Protein AF-A0A368FPK4-F1 (afdb_monomer_lite)

Structure (mmCIF, N/CA/C/O backbone):
data_AF-A0A368FPK4-F1
#
_entry.id   AF-A0A368FPK4-F1
#
loop_
_atom_site.group_PDB
_atom_site.id
_atom_site.type_symbol
_atom_site.label_atom_id
_atom_site.label_alt_id
_atom_site.label_comp_id
_atom_site.label_asym_id
_atom_site.label_entity_id
_atom_site.label_seq_id
_atom_site.pdbx_PDB_ins_code
_atom_site.Cartn_x
_atom_site.Cartn_y
_atom_site.Cartn_z
_atom_site.occupancy
_atom_site.B_iso_or_equiv
_atom_site.auth_seq_id
_atom_site.auth_comp_id
_atom_site.auth_asym_id
_atom_site.auth_atom_id
_atom_site.pdbx_PDB_model_num
ATOM 1 N N . MET A 1 1 ? -4.388 1.915 7.477 1.00 51.34 1 MET A N 1
ATOM 2 C CA . MET A 1 1 ? -3.302 2.923 7.405 1.00 51.34 1 MET A CA 1
ATOM 3 C C . MET A 1 1 ? -2.134 2.304 6.657 1.00 51.34 1 MET A C 1
ATOM 5 O O . MET A 1 1 ? -1.912 1.114 6.833 1.00 51.34 1 MET A O 1
ATOM 9 N N . ILE A 1 2 ? -1.460 3.068 5.798 1.00 57.09 2 ILE A N 1
ATOM 10 C CA . ILE A 1 2 ? -0.333 2.589 4.990 1.00 57.09 2 ILE A CA 1
ATOM 11 C C . ILE A 1 2 ? 0.951 3.228 5.520 1.00 57.09 2 ILE A C 1
ATOM 13 O O . ILE A 1 2 ? 1.007 4.451 5.613 1.00 57.09 2 ILE A O 1
ATOM 17 N N . PHE A 1 3 ? 1.954 2.410 5.843 1.00 56.66 3 PHE A N 1
ATOM 18 C CA . PHE A 1 3 ? 3.355 2.843 5.940 1.00 56.66 3 PHE A CA 1
ATOM 19 C C . PHE A 1 3 ? 4.108 2.311 4.723 1.00 56.66 3 PHE A C 1
ATOM 21 O O . PHE A 1 3 ? 3.848 1.177 4.307 1.00 56.66 3 PHE A O 1
ATOM 28 N N . GLN A 1 4 ? 4.971 3.137 4.139 1.00 57.56 4 GLN A N 1
ATOM 29 C CA . GLN A 1 4 ? 5.665 2.843 2.888 1.00 57.56 4 GLN A CA 1
ATOM 30 C C . GLN A 1 4 ? 7.162 2.729 3.126 1.00 57.56 4 GLN A C 1
ATOM 32 O O . GLN A 1 4 ? 7.757 3.647 3.682 1.00 57.56 4 GLN A O 1
ATOM 37 N N . ASP A 1 5 ? 7.737 1.632 2.643 1.00 56.56 5 ASP A N 1
ATOM 38 C CA . ASP A 1 5 ? 9.176 1.472 2.482 1.00 56.56 5 ASP A CA 1
ATOM 39 C C . ASP A 1 5 ? 9.460 1.306 0.984 1.00 56.56 5 ASP A C 1
ATOM 41 O O . ASP A 1 5 ? 8.885 0.429 0.324 1.00 56.56 5 ASP A O 1
ATOM 45 N N . LEU A 1 6 ? 10.342 2.143 0.435 1.00 54.75 6 LEU A N 1
ATOM 46 C CA . LEU A 1 6 ? 10.824 1.988 -0.934 1.00 54.75 6 LEU A CA 1
ATOM 47 C C . LEU A 1 6 ? 11.859 0.857 -0.965 1.00 54.75 6 LEU A C 1
ATOM 49 O O . LEU A 1 6 ? 12.880 0.934 -0.283 1.00 54.75 6 LEU A O 1
ATOM 53 N N . ILE A 1 7 ? 11.618 -0.194 -1.752 1.00 58.53 7 ILE A N 1
ATOM 54 C CA . ILE A 1 7 ? 12.565 -1.305 -1.893 1.00 58.53 7 ILE A CA 1
ATOM 55 C C . ILE A 1 7 ? 13.019 -1.387 -3.348 1.00 58.53 7 ILE A C 1
ATOM 57 O O . ILE A 1 7 ? 12.234 -1.683 -4.245 1.00 58.53 7 ILE A O 1
ATOM 61 N N . SER A 1 8 ? 14.311 -1.161 -3.587 1.00 51.44 8 SER A N 1
ATOM 62 C CA . SER A 1 8 ? 14.927 -1.377 -4.898 1.00 51.44 8 SER A CA 1
ATOM 63 C C . SER A 1 8 ? 15.444 -2.811 -4.996 1.00 51.44 8 SER A C 1
ATOM 65 O O . SER A 1 8 ? 16.265 -3.239 -4.184 1.00 51.44 8 SER A O 1
ATOM 67 N N . PHE A 1 9 ? 14.967 -3.575 -5.983 1.00 51.12 9 PHE A N 1
ATOM 68 C CA . PHE A 1 9 ? 15.468 -4.920 -6.262 1.00 51.12 9 PHE A CA 1
ATOM 69 C C . PHE A 1 9 ? 15.830 -5.056 -7.743 1.00 51.12 9 PHE A C 1
ATOM 71 O O . PHE A 1 9 ? 14.969 -4.979 -8.619 1.00 51.12 9 PHE A O 1
ATOM 78 N N . ARG A 1 10 ? 17.121 -5.287 -8.029 1.00 49.62 10 ARG A N 1
ATOM 79 C CA . ARG A 1 10 ? 17.674 -5.440 -9.393 1.00 49.62 10 ARG A CA 1
ATOM 80 C C . ARG A 1 10 ? 17.2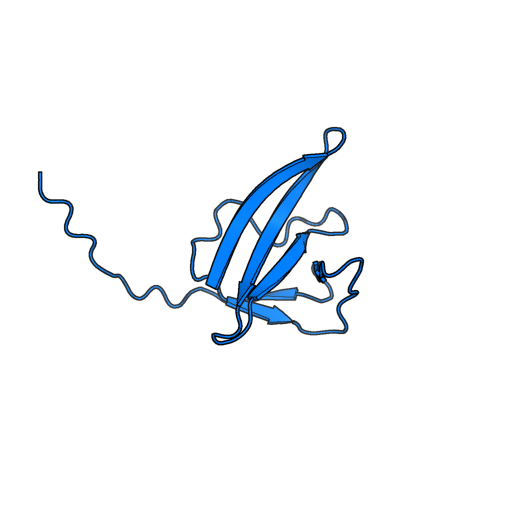93 -4.294 -10.349 1.00 49.62 10 ARG A C 1
ATOM 82 O O . ARG A 1 10 ? 16.856 -4.545 -11.469 1.00 49.62 10 ARG A O 1
ATOM 89 N N . GLY A 1 11 ? 17.415 -3.046 -9.891 1.00 57.38 11 GLY A N 1
ATOM 90 C CA . GLY A 1 11 ? 17.137 -1.853 -10.705 1.00 57.38 11 GLY A CA 1
ATOM 91 C C . GLY A 1 11 ? 15.651 -1.576 -10.960 1.00 57.38 11 GLY A C 1
ATOM 92 O O . GLY A 1 11 ? 15.329 -0.639 -11.680 1.00 57.38 11 GLY A O 1
ATOM 93 N N . ARG A 1 12 ? 14.744 -2.367 -10.370 1.00 59.88 12 ARG A N 1
ATOM 94 C CA . ARG A 1 12 ? 13.306 -2.088 -10.340 1.00 59.88 12 ARG A CA 1
ATOM 95 C C . ARG A 1 12 ? 12.905 -1.649 -8.935 1.00 59.88 12 ARG A C 1
ATOM 97 O O . ARG A 1 12 ? 13.191 -2.352 -7.963 1.00 59.88 12 ARG A O 1
ATOM 104 N N . CYS A 1 13 ? 12.258 -0.493 -8.840 1.00 61.72 13 CYS A N 1
ATOM 105 C CA . CYS A 1 13 ? 11.672 -0.006 -7.598 1.00 61.72 13 CYS A CA 1
ATOM 106 C C . CYS A 1 13 ? 10.337 -0.714 -7.362 1.00 61.72 13 CYS A C 1
ATOM 108 O O . CYS A 1 13 ? 9.479 -0.762 -8.243 1.00 61.72 13 CYS A O 1
ATOM 110 N N . PHE A 1 14 ? 10.174 -1.281 -6.173 1.00 71.25 14 PHE A N 1
ATOM 111 C CA . PHE A 1 14 ? 8.918 -1.846 -5.710 1.00 71.25 14 PHE A CA 1
ATOM 112 C C . PHE A 1 14 ? 8.523 -1.151 -4.416 1.00 71.25 14 PHE A C 1
ATOM 114 O O . PHE A 1 14 ? 9.324 -1.019 -3.488 1.00 71.25 14 PHE A O 1
ATOM 121 N N . LEU A 1 15 ? 7.262 -0.746 -4.333 1.00 76.62 15 LEU A N 1
ATOM 122 C CA . LEU A 1 15 ? 6.717 -0.213 -3.098 1.00 76.62 15 LEU A CA 1
ATOM 123 C C . LEU A 1 15 ? 6.300 -1.362 -2.189 1.00 76.62 15 LEU A C 1
ATOM 125 O O . LEU A 1 15 ? 5.508 -2.226 -2.585 1.00 76.62 15 LEU A O 1
ATOM 129 N N . LYS A 1 16 ? 6.837 -1.369 -0.967 1.00 82.31 16 LYS A N 1
ATOM 130 C CA . LYS A 1 16 ? 6.357 -2.225 0.112 1.00 82.31 16 LYS A CA 1
ATOM 131 C C . LYS A 1 16 ? 5.463 -1.408 1.026 1.00 82.31 16 LYS A C 1
ATOM 133 O O . LYS A 1 16 ? 5.806 -0.316 1.468 1.00 82.31 16 LYS A O 1
ATOM 138 N N . PHE A 1 17 ? 4.315 -1.985 1.336 1.00 82.56 17 PHE A N 1
ATOM 139 C CA . PHE A 1 17 ? 3.288 -1.384 2.158 1.00 82.56 17 PHE A CA 1
ATOM 140 C C . PHE A 1 17 ? 3.083 -2.210 3.420 1.00 82.56 17 PHE A C 1
ATOM 142 O O . PHE A 1 17 ? 3.058 -3.443 3.393 1.00 82.56 17 PHE A O 1
ATOM 149 N N . LYS A 1 18 ? 2.865 -1.520 4.533 1.00 85.75 18 LYS A N 1
ATOM 150 C CA . LYS A 1 18 ? 2.283 -2.092 5.744 1.00 85.75 18 LYS A CA 1
ATOM 151 C C . LYS A 1 18 ? 0.818 -1.684 5.788 1.00 85.75 18 LYS A C 1
ATOM 153 O O . LYS A 1 18 ? 0.525 -0.499 5.909 1.00 85.75 18 LYS A O 1
ATOM 158 N N . LEU A 1 19 ? -0.082 -2.647 5.643 1.00 86.19 19 LEU A N 1
ATOM 159 C CA . LEU A 1 19 ? -1.526 -2.437 5.632 1.00 86.19 19 LEU A CA 1
ATOM 160 C C . LEU A 1 19 ? -2.117 -2.821 6.983 1.00 86.19 19 LEU A C 1
ATOM 162 O O . LEU A 1 19 ? -1.629 -3.735 7.643 1.00 86.19 19 LEU A O 1
ATOM 166 N N . THR A 1 20 ? -3.196 -2.148 7.367 1.00 86.62 20 THR A N 1
ATOM 167 C CA . THR A 1 20 ? -3.977 -2.511 8.550 1.00 86.62 20 THR A CA 1
ATOM 168 C C . THR A 1 20 ? -5.460 -2.277 8.315 1.00 86.62 20 THR A C 1
ATOM 170 O O . THR A 1 20 ? -5.836 -1.275 7.692 1.00 86.62 20 THR A O 1
ATOM 173 N N . ASP A 1 21 ? -6.266 -3.201 8.830 1.00 85.81 21 ASP A N 1
ATOM 174 C CA . ASP A 1 21 ? -7.726 -3.130 8.942 1.00 85.81 21 ASP A CA 1
ATOM 175 C C . ASP A 1 21 ? -8.186 -2.459 10.257 1.00 85.81 21 ASP A C 1
ATOM 177 O O . ASP A 1 21 ? -9.380 -2.262 10.459 1.00 85.81 21 ASP A O 1
ATOM 181 N N . GLY A 1 22 ? -7.246 -2.063 11.126 1.00 86.06 22 GLY A N 1
ATOM 182 C CA . GLY A 1 22 ? -7.499 -1.496 12.453 1.00 86.06 22 GLY A CA 1
ATOM 183 C C . GLY A 1 22 ? -7.218 -2.457 13.613 1.00 86.06 22 GLY A C 1
ATOM 184 O O . GLY A 1 22 ? -7.076 -1.990 14.738 1.00 86.06 22 GLY A O 1
ATOM 185 N N . GLN A 1 23 ? -7.083 -3.761 13.355 1.00 89.31 23 GLN A N 1
ATOM 186 C CA . GLN A 1 23 ? -6.735 -4.773 14.364 1.00 89.31 23 GLN A CA 1
ATOM 187 C C . GLN A 1 23 ? -5.476 -5.546 13.973 1.00 89.31 23 GLN A C 1
ATOM 189 O O . GLN A 1 2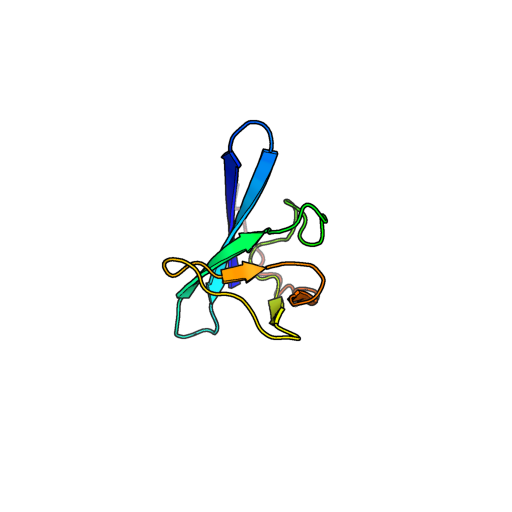3 ? -4.559 -5.716 14.772 1.00 89.31 23 GLN A O 1
ATOM 194 N N . ASN A 1 24 ? -5.414 -5.975 12.717 1.00 86.69 24 ASN A N 1
ATOM 195 C CA . ASN A 1 24 ? -4.337 -6.758 12.150 1.00 86.69 24 ASN A CA 1
ATOM 196 C C . ASN A 1 24 ? -3.442 -5.899 11.270 1.00 86.69 24 ASN A C 1
ATOM 198 O O . ASN A 1 24 ? -3.826 -4.854 10.733 1.00 86.69 24 ASN A O 1
ATOM 202 N N . VAL A 1 25 ? -2.216 -6.376 11.103 1.00 88.44 25 VAL A N 1
ATOM 203 C CA . VAL A 1 25 ? -1.197 -5.736 10.286 1.00 88.44 25 VAL A CA 1
ATOM 204 C C . VAL A 1 25 ? -0.631 -6.766 9.326 1.00 88.44 25 VAL A C 1
ATOM 206 O O . VAL A 1 25 ? -0.208 -7.841 9.742 1.00 88.44 25 VAL A O 1
ATOM 209 N N . VAL A 1 26 ? -0.585 -6.420 8.043 1.00 89.75 26 VAL A N 1
ATOM 210 C CA . VAL A 1 26 ? -0.053 -7.288 6.989 1.00 89.75 26 VAL A CA 1
ATOM 211 C C . VAL A 1 26 ? 0.904 -6.525 6.086 1.00 89.75 26 VAL A C 1
ATOM 213 O O . VAL A 1 26 ? 0.816 -5.305 5.936 1.00 89.75 26 VAL A O 1
ATOM 216 N N . HIS A 1 27 ? 1.827 -7.253 5.468 1.00 90.12 27 HIS A N 1
ATOM 217 C CA . HIS A 1 27 ? 2.754 -6.693 4.494 1.00 90.12 27 HIS A CA 1
ATOM 218 C C . HIS A 1 27 ? 2.249 -6.932 3.077 1.00 90.12 27 HIS A C 1
ATOM 220 O O . HIS A 1 27 ? 1.711 -7.993 2.762 1.00 90.12 27 HIS A O 1
ATOM 226 N N . ALA A 1 28 ? 2.460 -5.954 2.209 1.00 87.75 28 ALA A N 1
ATOM 227 C CA . ALA A 1 28 ? 2.116 -6.037 0.803 1.00 87.75 28 ALA A CA 1
ATOM 228 C C . ALA A 1 28 ? 3.231 -5.448 -0.057 1.00 87.75 28 ALA A C 1
ATOM 230 O O . ALA A 1 28 ? 3.965 -4.575 0.398 1.00 87.75 28 ALA A O 1
ATOM 231 N N . ILE A 1 29 ? 3.350 -5.915 -1.294 1.00 87.06 29 ILE A N 1
ATOM 232 C CA . ILE A 1 29 ? 4.230 -5.321 -2.299 1.00 87.06 29 ILE A CA 1
ATOM 233 C C . ILE A 1 29 ? 3.452 -5.037 -3.573 1.00 87.06 29 ILE A C 1
ATOM 235 O O . ILE A 1 29 ? 2.509 -5.753 -3.921 1.00 87.06 29 ILE A O 1
ATOM 239 N N . GLN A 1 30 ? 3.884 -4.007 -4.284 1.00 85.06 30 GLN A N 1
ATOM 240 C CA . GLN A 1 30 ? 3.448 -3.765 -5.646 1.00 85.06 30 GLN A CA 1
ATOM 241 C C . GLN A 1 30 ? 3.996 -4.849 -6.580 1.00 85.06 30 GLN A C 1
ATOM 243 O O . GLN A 1 30 ? 5.188 -5.153 -6.578 1.00 85.06 30 GLN A O 1
ATOM 248 N N . TYR A 1 31 ? 3.119 -5.432 -7.389 1.00 83.25 31 TYR A N 1
ATOM 249 C CA . TYR A 1 31 ? 3.422 -6.521 -8.304 1.00 83.25 31 TYR A CA 1
ATOM 250 C C . TYR A 1 31 ? 2.900 -6.197 -9.709 1.00 83.25 31 TYR A C 1
ATOM 252 O O . TYR A 1 31 ? 1.805 -5.665 -9.869 1.00 83.25 31 TYR A O 1
ATOM 260 N N . GLY A 1 32 ? 3.671 -6.542 -10.743 1.00 75.81 32 GLY A N 1
ATOM 261 C CA . GLY A 1 32 ? 3.223 -6.433 -12.137 1.00 75.81 32 GLY A CA 1
ATOM 262 C C . GLY A 1 32 ? 3.499 -5.101 -12.847 1.00 75.81 32 GLY A C 1
ATOM 263 O O . GLY A 1 32 ? 2.923 -4.871 -13.901 1.00 75.81 32 GLY A O 1
ATOM 264 N N . GLY A 1 33 ? 4.374 -4.236 -12.319 1.00 66.56 33 GLY A N 1
ATOM 265 C CA . GLY A 1 33 ? 4.972 -3.104 -13.056 1.00 66.56 33 GLY A CA 1
ATOM 266 C C . GLY A 1 33 ? 4.052 -1.925 -13.406 1.00 66.56 33 GLY A C 1
ATOM 267 O O . GLY A 1 33 ? 4.545 -0.880 -13.805 1.00 66.56 33 GLY A O 1
ATOM 268 N N . SER A 1 34 ? 2.737 -2.055 -13.233 1.00 65.75 34 SER A N 1
ATOM 269 C CA . SER A 1 34 ? 1.796 -0.938 -13.331 1.00 65.75 34 SER A CA 1
ATOM 270 C C . SER A 1 34 ? 1.899 -0.069 -12.075 1.00 65.75 34 SER A C 1
ATOM 272 O O . SER A 1 34 ? 1.679 -0.548 -10.958 1.00 65.75 34 SER A O 1
ATOM 274 N N . GLU A 1 35 ? 2.231 1.208 -12.249 1.00 64.56 35 GLU A N 1
ATOM 275 C CA . GLU A 1 35 ? 2.204 2.224 -11.194 1.00 64.56 35 GLU A CA 1
ATOM 276 C C . GLU A 1 35 ? 0.756 2.604 -10.857 1.00 64.56 35 GLU A C 1
ATOM 278 O O . GLU A 1 35 ? 0.169 3.487 -11.470 1.00 64.56 35 GLU A O 1
ATOM 283 N N . PHE A 1 36 ? 0.141 1.898 -9.904 1.00 69.56 36 PHE A N 1
ATOM 284 C CA . PHE A 1 36 ? -1.209 2.226 -9.411 1.00 69.56 36 PHE A CA 1
ATOM 285 C C . PHE A 1 36 ? -1.199 2.807 -7.989 1.00 69.56 36 PHE A C 1
ATOM 287 O O . PHE A 1 36 ? -2.175 3.418 -7.554 1.00 69.56 36 PHE A O 1
ATOM 294 N N . LEU A 1 37 ? -0.095 2.629 -7.262 1.00 67.94 37 LEU A N 1
ATOM 295 C CA . LEU A 1 37 ? 0.189 3.281 -5.990 1.00 67.94 37 LEU A CA 1
ATOM 296 C C . LEU A 1 37 ? 1.417 4.162 -6.209 1.00 67.94 37 LEU A C 1
ATOM 298 O O . LEU A 1 37 ? 2.459 3.662 -6.613 1.00 67.94 37 LEU A O 1
AT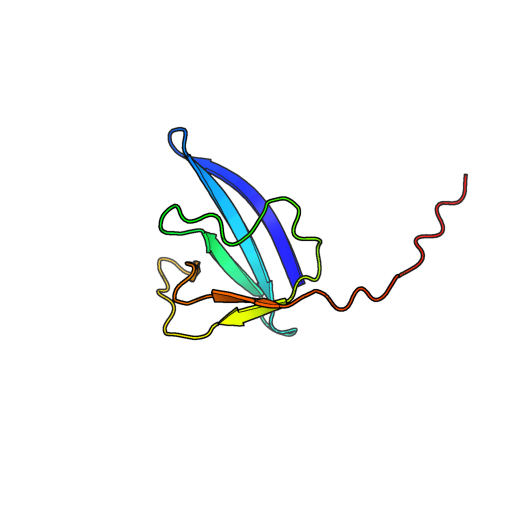OM 302 N N . HIS A 1 38 ? 1.273 5.467 -5.987 1.00 66.38 38 HIS A N 1
ATOM 303 C CA . HIS A 1 38 ? 2.376 6.418 -6.111 1.00 66.38 38 HIS A CA 1
ATOM 304 C C . HIS A 1 38 ? 3.112 6.536 -4.775 1.00 66.38 38 HIS A C 1
ATOM 306 O O . HIS A 1 38 ? 2.476 6.532 -3.720 1.00 66.38 38 HIS A O 1
ATOM 312 N N . GLU A 1 39 ? 4.422 6.771 -4.825 1.00 58.44 39 GLU A N 1
ATOM 313 C CA . GLU A 1 39 ? 5.290 7.094 -3.674 1.00 58.44 39 GLU A CA 1
ATOM 314 C C . GLU A 1 39 ? 4.780 8.264 -2.809 1.00 58.44 39 GLU A C 1
ATOM 316 O O . GLU A 1 39 ? 5.116 8.381 -1.637 1.00 58.44 39 GLU A O 1
ATOM 321 N N . ASN A 1 40 ? 3.907 9.111 -3.363 1.00 56.19 40 ASN A N 1
ATOM 322 C CA . ASN A 1 40 ? 3.339 10.277 -2.687 1.00 56.19 40 ASN A CA 1
ATOM 323 C C . ASN A 1 40 ? 2.002 9.956 -2.007 1.00 56.19 40 ASN A C 1
ATOM 325 O O . ASN A 1 40 ? 1.316 10.858 -1.519 1.00 56.19 40 ASN A O 1
ATOM 329 N N . ALA A 1 41 ? 1.574 8.690 -2.007 1.00 61.72 41 ALA A N 1
ATOM 330 C CA . ALA A 1 41 ? 0.375 8.287 -1.296 1.00 61.72 41 ALA A CA 1
ATOM 331 C C . ALA A 1 41 ? 0.594 8.506 0.208 1.00 61.72 41 ALA A C 1
ATOM 333 O O . ALA A 1 41 ? 1.314 7.766 0.872 1.00 61.72 41 ALA A O 1
ATOM 334 N N . LEU A 1 42 ? -0.038 9.560 0.729 1.00 60.56 42 LEU A N 1
ATOM 335 C CA . LEU A 1 42 ? 0.095 9.993 2.114 1.00 60.56 42 LEU A CA 1
ATOM 336 C C . LEU A 1 42 ? -0.233 8.852 3.097 1.00 60.56 42 LEU A C 1
ATOM 338 O O . LEU A 1 42 ? -1.153 8.056 2.850 1.00 60.56 42 LEU A O 1
ATOM 342 N N . PRO A 1 43 ? 0.447 8.785 4.254 1.00 64.75 43 PRO A N 1
ATOM 343 C CA . PRO A 1 43 ? 0.035 7.910 5.342 1.00 64.75 43 PRO A CA 1
ATOM 344 C C . PRO A 1 43 ? -1.455 8.109 5.657 1.00 64.75 43 PRO A C 1
ATOM 346 O O . PRO A 1 43 ? -1.932 9.231 5.805 1.00 64.75 43 PRO A O 1
ATOM 349 N N . GLY A 1 44 ? -2.210 7.011 5.724 1.00 65.50 44 GLY A N 1
ATOM 350 C CA . GLY A 1 44 ? -3.665 7.050 5.952 1.00 65.50 44 GLY A CA 1
ATOM 351 C C . GLY A 1 44 ? -4.534 6.890 4.699 1.00 65.50 44 GLY A C 1
ATOM 352 O O . GLY A 1 44 ? -5.754 6.776 4.830 1.00 65.50 44 GLY A O 1
ATOM 353 N N . VAL A 1 45 ? -3.935 6.780 3.508 1.00 75.38 45 VAL A N 1
ATOM 354 C CA . VAL A 1 45 ? -4.638 6.305 2.305 1.00 75.38 45 VAL A CA 1
ATOM 355 C C . VAL A 1 45 ? -5.308 4.956 2.577 1.00 75.38 45 VAL A C 1
ATOM 357 O O . VAL A 1 45 ? -4.749 4.068 3.230 1.00 75.38 45 VAL A O 1
ATOM 360 N N . LYS A 1 46 ? -6.548 4.824 2.100 1.00 80.12 46 LYS A N 1
ATOM 361 C CA . LYS A 1 46 ? -7.321 3.586 2.175 1.00 80.12 46 LYS A CA 1
ATOM 362 C C . LYS A 1 46 ? -7.216 2.884 0.831 1.00 80.12 46 LYS A C 1
ATOM 364 O O . LYS A 1 46 ? -7.340 3.516 -0.212 1.00 80.12 46 LYS A O 1
ATOM 369 N N . ILE A 1 47 ? -7.018 1.577 0.854 1.00 82.38 47 ILE A N 1
ATOM 370 C CA . ILE A 1 47 ? -7.099 0.749 -0.347 1.00 82.38 47 ILE A CA 1
ATOM 371 C C . ILE A 1 47 ? -8.267 -0.212 -0.206 1.00 82.38 47 ILE A C 1
ATOM 373 O O . ILE A 1 47 ? -8.612 -0.624 0.902 1.00 82.38 47 ILE A O 1
ATOM 377 N N . LEU A 1 48 ? -8.880 -0.539 -1.333 1.00 84.81 48 LEU A N 1
ATOM 378 C CA . LEU A 1 48 ? -9.906 -1.558 -1.435 1.00 84.81 48 LEU A CA 1
ATOM 379 C C . LEU A 1 48 ? -9.323 -2.738 -2.204 1.00 84.81 48 LEU A C 1
ATOM 381 O O . LEU A 1 48 ? -8.865 -2.569 -3.333 1.00 84.81 48 LEU A O 1
ATOM 385 N N . LEU A 1 49 ? -9.362 -3.920 -1.594 1.00 87.69 49 LEU A N 1
ATOM 386 C CA . LEU A 1 49 ? -9.063 -5.165 -2.289 1.00 87.69 49 LEU A CA 1
ATOM 387 C C . LEU A 1 49 ? -10.329 -5.599 -3.030 1.00 87.69 49 LEU A C 1
ATOM 389 O O . LEU A 1 49 ? -11.344 -5.888 -2.401 1.00 87.69 49 LEU A O 1
ATOM 393 N N . THR A 1 50 ? -10.296 -5.555 -4.359 1.00 86.38 50 THR A N 1
ATOM 394 C CA . THR A 1 50 ? -11.482 -5.741 -5.216 1.00 86.38 50 THR A CA 1
ATOM 395 C C . THR A 1 50 ? -11.608 -7.156 -5.764 1.00 86.38 50 THR A C 1
ATOM 397 O O . THR A 1 50 ? -12.687 -7.560 -6.190 1.00 86.38 50 THR A O 1
ATOM 400 N N . SER A 1 51 ? -10.516 -7.919 -5.762 1.00 88.88 51 SER A N 1
ATOM 401 C CA . SER A 1 51 ? -10.478 -9.287 -6.269 1.00 88.88 51 SER A CA 1
ATOM 402 C C . SER A 1 51 ? -9.520 -10.152 -5.445 1.00 88.88 51 SER A C 1
ATOM 404 O O . SER A 1 51 ? -8.979 -9.714 -4.426 1.00 88.88 51 SER A O 1
ATOM 406 N N . ARG A 1 52 ? -9.344 -11.419 -5.842 1.00 90.31 52 ARG A N 1
ATOM 407 C CA . ARG A 1 52 ? -8.473 -12.358 -5.123 1.00 90.31 52 ARG A CA 1
ATOM 408 C C . ARG A 1 52 ? -7.030 -11.849 -5.120 1.00 90.31 52 ARG A C 1
ATOM 410 O O . ARG A 1 52 ? -6.460 -11.539 -6.165 1.00 90.31 52 ARG A O 1
ATOM 417 N N . VAL A 1 53 ? -6.428 -11.824 -3.936 1.00 91.12 53 VAL A N 1
ATOM 418 C CA . VAL A 1 53 ? -5.042 -11.397 -3.737 1.00 91.12 53 VAL A CA 1
ATOM 419 C C . VAL A 1 53 ? -4.178 -12.615 -3.453 1.00 91.12 53 VAL A C 1
ATOM 421 O O . VAL A 1 53 ? -4.495 -13.426 -2.584 1.00 91.12 53 VAL A O 1
ATOM 424 N N . PHE A 1 54 ? -3.068 -12.743 -4.177 1.00 90.94 54 PHE A N 1
ATOM 425 C CA . PHE A 1 54 ? -2.098 -13.791 -3.896 1.00 90.94 54 PHE A CA 1
ATOM 426 C C . PHE A 1 54 ? -1.297 -13.458 -2.641 1.00 90.94 54 PHE A C 1
ATOM 428 O O . PHE A 1 54 ? -0.769 -12.354 -2.497 1.00 90.94 54 PHE A O 1
ATOM 435 N N . LEU A 1 55 ? -1.162 -14.454 -1.769 1.00 90.44 55 LEU A N 1
ATOM 436 C CA . LEU A 1 55 ? -0.314 -14.405 -0.588 1.00 90.44 55 LEU A CA 1
ATOM 437 C C . LEU A 1 55 ? 0.912 -15.295 -0.817 1.00 90.44 55 LEU A C 1
ATOM 439 O O . LEU A 1 55 ? 0.789 -16.497 -1.057 1.00 90.44 55 LEU A O 1
ATOM 443 N N . ARG A 1 56 ? 2.113 -14.722 -0.726 1.00 90.12 56 ARG A N 1
ATOM 444 C CA . ARG A 1 56 ? 3.385 -15.454 -0.828 1.00 90.12 56 ARG A CA 1
ATOM 445 C C . ARG A 1 56 ? 4.263 -15.096 0.360 1.00 90.12 56 ARG A C 1
ATOM 447 O O . ARG A 1 56 ? 4.630 -13.940 0.523 1.00 90.12 56 ARG A O 1
ATOM 454 N N . ARG A 1 57 ? 4.615 -16.095 1.182 1.00 89.94 57 ARG A N 1
ATOM 455 C CA . ARG A 1 57 ? 5.473 -15.920 2.375 1.00 89.94 57 ARG A CA 1
ATOM 456 C C . ARG A 1 57 ? 4.970 -14.807 3.317 1.00 89.94 57 ARG A C 1
ATOM 458 O O . ARG A 1 57 ? 5.758 -14.012 3.811 1.00 89.94 57 ARG A O 1
ATOM 465 N N . GLY A 1 58 ? 3.651 -14.717 3.509 1.00 88.00 58 GLY A N 1
ATOM 466 C CA . GLY A 1 58 ? 3.031 -13.687 4.355 1.00 88.00 58 GLY A CA 1
ATOM 467 C C . GLY A 1 58 ? 2.962 -12.285 3.735 1.00 88.00 58 GLY A C 1
ATOM 468 O O . GLY A 1 58 ? 2.598 -11.340 4.427 1.00 88.00 58 GLY A O 1
ATOM 469 N N . ILE A 1 59 ? 3.296 -12.136 2.448 1.00 89.50 59 ILE A N 1
ATOM 470 C CA . ILE A 1 59 ? 3.253 -10.863 1.722 1.00 89.50 59 ILE A CA 1
ATOM 471 C C . ILE A 1 59 ? 2.150 -10.914 0.663 1.00 89.50 59 ILE A C 1
ATOM 473 O O . ILE A 1 59 ? 2.098 -11.842 -0.150 1.00 89.50 59 ILE A O 1
ATOM 477 N N . LEU A 1 60 ? 1.275 -9.909 0.671 1.00 91.06 60 LEU A N 1
ATOM 478 C CA . LEU A 1 60 ? 0.235 -9.716 -0.336 1.00 91.06 60 LEU A CA 1
ATOM 479 C C . LEU A 1 60 ? 0.823 -9.129 -1.623 1.00 91.06 60 LEU A C 1
ATOM 481 O O . LEU A 1 60 ? 1.573 -8.154 -1.586 1.00 91.06 60 LEU A O 1
ATOM 485 N N . LEU A 1 61 ? 0.454 -9.704 -2.765 1.00 90.00 61 LEU A N 1
ATOM 486 C CA . LEU A 1 61 ? 0.876 -9.234 -4.085 1.00 90.00 61 LEU A CA 1
ATOM 487 C C . LEU A 1 61 ? -0.220 -8.358 -4.697 1.00 90.00 61 LEU A C 1
ATOM 489 O O . LEU A 1 61 ? -1.230 -8.869 -5.190 1.00 90.00 61 LEU A O 1
ATOM 493 N N . LEU A 1 62 ? -0.029 -7.040 -4.650 1.00 87.94 62 LEU A N 1
ATOM 494 C CA . LEU A 1 62 ? -1.019 -6.071 -5.111 1.00 87.94 62 LEU A CA 1
ATOM 495 C C . LEU A 1 62 ? -0.733 -5.619 -6.538 1.00 87.94 62 LEU A C 1
ATOM 497 O O . LEU A 1 62 ? 0.401 -5.294 -6.878 1.00 87.94 62 LEU A O 1
ATOM 501 N N . ASN A 1 63 ? -1.775 -5.542 -7.352 1.00 86.75 63 ASN A N 1
ATOM 502 C CA . ASN A 1 63 ? -1.741 -5.005 -8.705 1.00 86.75 63 ASN A CA 1
ATOM 503 C C . ASN A 1 63 ? -3.035 -4.218 -8.985 1.00 86.75 63 ASN A C 1
ATOM 505 O O . ASN A 1 63 ? -3.973 -4.229 -8.187 1.00 86.75 63 ASN A O 1
ATOM 509 N N . SER A 1 64 ? -3.115 -3.569 -10.143 1.00 85.44 64 SER A N 1
ATOM 510 C CA . SER A 1 64 ? -4.295 -2.791 -10.545 1.00 85.44 64 SER A CA 1
ATOM 511 C C . SER A 1 64 ? -5.575 -3.628 -10.714 1.00 85.44 64 SER A C 1
ATOM 513 O O . SER A 1 64 ? -6.671 -3.080 -10.646 1.00 85.44 64 SER A O 1
ATOM 515 N N . SER A 1 65 ? -5.466 -4.951 -10.894 1.00 87.75 65 SER A N 1
ATOM 516 C CA . SER A 1 65 ? -6.624 -5.857 -11.008 1.00 87.75 65 SER A CA 1
ATOM 517 C C . SER A 1 65 ? -7.221 -6.280 -9.662 1.00 87.75 65 SER A C 1
ATOM 519 O O . SER A 1 65 ? -8.357 -6.756 -9.617 1.00 87.75 65 SER A O 1
ATOM 521 N N . ASN A 1 66 ? -6.473 -6.137 -8.564 1.00 86.62 66 ASN A N 1
ATOM 522 C CA . ASN A 1 66 ? -6.897 -6.587 -7.236 1.00 86.62 66 ASN A CA 1
ATOM 523 C C . ASN A 1 66 ? -6.907 -5.498 -6.169 1.00 86.62 66 ASN A C 1
ATOM 525 O O . ASN A 1 66 ? -7.371 -5.745 -5.056 1.00 86.62 66 ASN A O 1
ATOM 529 N N . CYS A 1 67 ? -6.436 -4.301 -6.505 1.00 83.81 67 CYS A N 1
ATOM 530 C CA . CYS A 1 67 ? -6.329 -3.194 -5.582 1.00 83.81 67 CYS A CA 1
ATOM 531 C C . CYS A 1 67 ? -6.771 -1.895 -6.252 1.00 83.81 67 CYS A C 1
ATOM 533 O O . CYS A 1 67 ? -6.286 -1.528 -7.321 1.00 83.81 67 CYS A O 1
ATOM 535 N N . GLN A 1 68 ? -7.663 -1.171 -5.579 1.00 84.38 68 GLN A N 1
ATOM 536 C CA . GLN A 1 68 ? -8.073 0.172 -5.960 1.00 84.38 68 GLN A CA 1
ATOM 537 C C . GLN A 1 68 ? -7.776 1.149 -4.822 1.00 84.38 68 GLN A C 1
ATOM 539 O O . GLN A 1 68 ? -8.170 0.937 -3.672 1.00 84.38 68 GLN A O 1
ATOM 544 N N . VAL A 1 69 ? -7.117 2.259 -5.147 1.00 78.56 69 VAL A N 1
ATOM 545 C CA . VAL A 1 69 ? -6.854 3.333 -4.186 1.00 78.56 69 VAL A CA 1
ATOM 546 C C . VAL A 1 69 ? -8.140 4.111 -3.927 1.00 78.56 69 VAL A C 1
ATOM 548 O O . VAL A 1 69 ? -8.787 4.589 -4.859 1.00 78.56 69 VAL A O 1
ATOM 551 N N . ARG A 1 70 ? -8.511 4.278 -2.656 1.00 74.19 70 ARG A N 1
ATOM 552 C CA . ARG A 1 70 ? -9.564 5.207 -2.240 1.00 74.19 70 ARG A CA 1
ATOM 553 C C . ARG A 1 70 ? -8.930 6.435 -1.604 1.00 74.19 70 ARG A C 1
ATOM 555 O O . ARG A 1 70 ? -8.004 6.326 -0.800 1.00 74.19 70 ARG A O 1
ATOM 562 N N . LYS A 1 71 ? -9.436 7.616 -1.979 1.00 60.31 71 LYS A N 1
ATOM 563 C CA . LYS A 1 71 ? -8.961 8.896 -1.439 1.00 60.31 71 LYS A CA 1
ATOM 564 C C . LYS A 1 71 ? -8.938 8.820 0.088 1.00 60.31 71 LYS A C 1
ATOM 566 O O . LYS A 1 71 ? -9.911 8.389 0.710 1.00 60.31 71 LYS A O 1
ATOM 571 N N . ALA A 1 72 ? -7.809 9.209 0.674 1.00 55.19 72 ALA A N 1
ATOM 572 C CA . ALA A 1 72 ? -7.720 9.389 2.110 1.00 55.19 72 ALA A CA 1
ATOM 573 C C . ALA A 1 72 ? -8.777 10.418 2.528 1.00 55.19 72 ALA A C 1
ATOM 575 O O . ALA A 1 72 ? -8.882 11.487 1.927 1.00 55.19 72 ALA A O 1
ATOM 576 N N . VAL A 1 73 ? -9.551 10.106 3.566 1.00 41.53 73 VAL A N 1
ATOM 577 C CA . VAL A 1 73 ? -10.213 11.161 4.328 1.00 41.53 73 VAL A CA 1
ATOM 578 C C . VAL A 1 73 ? -9.109 11.759 5.185 1.00 41.53 73 VAL A C 1
ATOM 580 O O . VAL A 1 73 ? -8.738 11.187 6.208 1.00 41.53 73 VAL A O 1
ATOM 583 N N . THR A 1 74 ? -8.509 12.851 4.717 1.00 37.88 74 THR A N 1
ATOM 584 C CA . THR A 1 74 ? -7.537 13.607 5.502 1.00 37.88 74 THR A CA 1
ATOM 585 C C . THR A 1 74 ? -8.280 14.230 6.677 1.00 37.88 74 THR A C 1
ATOM 587 O O . THR A 1 74 ? -8.859 15.307 6.553 1.00 37.88 74 THR A O 1
ATOM 590 N N . VAL A 1 75 ? -8.272 13.568 7.834 1.00 34.38 75 VAL A N 1
ATOM 591 C CA . VAL A 1 75 ? -8.481 14.283 9.092 1.00 34.38 75 VAL A CA 1
ATOM 592 C C . VAL A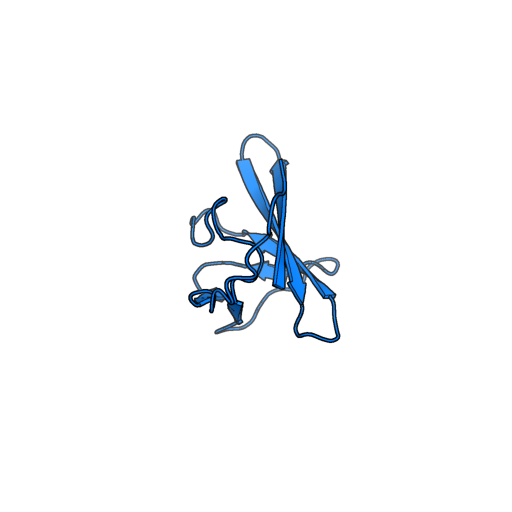 1 75 ? -7.226 15.130 9.257 1.00 34.38 75 VAL A C 1
ATOM 594 O O . VAL A 1 75 ? -6.152 14.602 9.541 1.00 34.38 75 VAL A O 1
ATOM 597 N N . LYS A 1 76 ? -7.326 16.431 8.957 1.00 31.62 76 LYS A N 1
ATOM 598 C CA . LYS A 1 76 ? -6.252 17.394 9.213 1.00 31.62 76 LYS A CA 1
ATOM 599 C C . LYS A 1 76 ? -6.024 17.441 10.726 1.00 31.62 76 LYS A C 1
ATOM 601 O O . LYS A 1 76 ? -6.623 18.259 11.415 1.00 31.62 76 LYS A O 1
ATOM 606 N N . TYR A 1 77 ? -5.165 16.577 11.254 1.00 33.25 77 TYR A N 1
ATOM 607 C CA . TYR A 1 77 ? -4.512 16.876 12.517 1.00 33.25 77 TYR A CA 1
ATOM 608 C C . TYR A 1 77 ? -3.589 18.052 12.218 1.00 33.25 77 TYR A C 1
ATOM 610 O O . TYR A 1 77 ? -2.594 17.905 11.514 1.00 33.25 77 TYR A O 1
ATOM 618 N N . LEU A 1 78 ? -3.985 19.245 12.662 1.00 32.97 78 LEU A N 1
ATOM 619 C CA . LEU A 1 78 ? -3.107 20.404 12.718 1.00 32.97 78 LEU A CA 1
ATOM 620 C C . LEU A 1 78 ? -1.923 20.018 13.608 1.00 32.97 78 LEU A C 1
ATOM 622 O O . LEU A 1 78 ? -1.996 20.135 14.831 1.00 32.97 78 LEU A O 1
ATOM 626 N N . THR A 1 79 ? -0.833 19.531 13.019 1.00 32.75 79 THR A N 1
ATOM 627 C CA . THR A 1 79 ? 0.459 19.494 13.694 1.00 32.75 79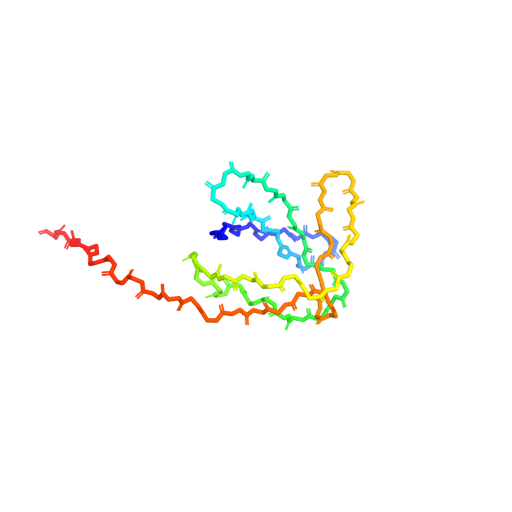 THR A CA 1
ATOM 628 C C . THR A 1 79 ? 0.855 20.947 13.910 1.00 32.75 79 THR A C 1
ATOM 630 O O . THR A 1 79 ? 1.370 21.622 13.024 1.00 32.75 79 THR A O 1
ATOM 633 N N . LYS A 1 80 ? 0.527 21.458 15.097 1.00 34.41 80 LYS A N 1
ATOM 634 C CA . LYS A 1 80 ? 1.012 22.730 15.616 1.00 34.41 80 LYS A CA 1
ATOM 635 C C . LYS A 1 80 ? 2.515 22.571 15.839 1.00 34.41 80 LYS A C 1
ATOM 637 O O . LYS A 1 80 ? 2.947 22.221 16.931 1.00 34.41 80 LYS A O 1
ATOM 642 N N . ILE A 1 81 ? 3.299 22.769 14.783 1.00 41.56 81 ILE A N 1
ATOM 643 C CA . ILE A 1 81 ? 4.739 22.974 14.900 1.00 41.56 81 ILE A CA 1
ATOM 644 C C . ILE A 1 81 ? 4.884 24.353 15.542 1.00 41.56 81 ILE A C 1
ATOM 646 O O . ILE A 1 81 ? 4.656 25.377 14.901 1.00 41.56 81 ILE A O 1
ATOM 650 N N . ARG A 1 82 ? 5.137 24.369 16.852 1.00 38.56 82 ARG A N 1
ATOM 651 C CA . ARG A 1 82 ? 5.650 25.557 17.533 1.00 38.56 82 ARG A CA 1
ATOM 652 C C . ARG A 1 82 ? 7.102 25.733 17.083 1.00 38.56 82 ARG A C 1
ATOM 654 O O . ARG A 1 82 ? 7.886 2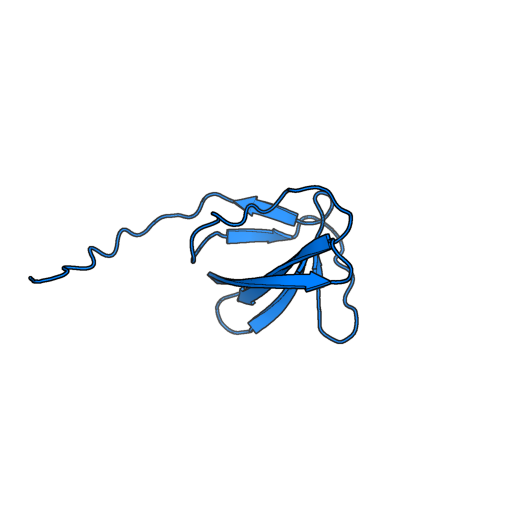4.803 17.260 1.00 38.56 82 ARG A O 1
ATOM 661 N N . SER A 1 83 ? 7.407 26.882 16.483 1.00 40.50 83 SER A N 1
ATOM 662 C CA . SER A 1 83 ? 8.745 27.485 16.499 1.00 40.50 83 SER A CA 1
ATOM 663 C C . SER A 1 83 ? 8.977 28.160 17.840 1.00 40.50 83 SER A C 1
ATOM 665 O O . SER A 1 83 ? 8.001 28.800 18.305 1.00 40.50 83 SER A O 1
#

Secondary structure (DSSP, 8-state):
--EEEEEEETTEEEEEEEEESSS-EEEEEE-SS---S-TT--TT-EEEE-S--EEETTEEEE-TTTEEEE-------------

Foldseek 3Di:
DWDWDWDDDPNDIKIKIWDDPPPDTAIEIEDDPDPQDDPPQDPQWDKDQPDDWDADPRYTYDYPVGIHTDDGPPPPPPPPPDD

pLDDT: mean 70.55, std 18.45, range [31.62, 91.12]

Sequence (83 aa):
MIFQDLISFRGRCFLKFKLTDGQNVVHAIQYGGSEFLHENALPGVKILLTSRVFLRRGILLLNSSNCQVRKAVTVKYLTKIRS

Radius of gyration: 14.08 Å; chains: 1; bounding box: 29×43×31 Å

Organism: Ancylostoma caninum (NCBI:txid29170)

InterPro domains:
  IPR013894 RecQ mediated genome instability protein 1, OB-fold domain [PF08585] (12-69)
  IPR042470 RecQ mediated genome instability protein, N-terminal OB-fold domain superfamily [G3DSA:2.40.50.770] (6-79)